Protein AF-A0A9D7YLF3-F1 (afdb_monomer_lite)

Radius of gyration: 17.09 Å; chains: 1; bounding box: 44×35×51 Å

pLDDT: mean 89.69, std 7.46, range [54.62, 98.19]

Foldseek 3Di:
DALQQQFDDAGLVRDDHNNPCVQVVQVVVVHGDAFEHEDAQWAWEWDQDDDPVDRIDIDTDHDPQVVLVCVLQVHDQPVQPQPRKDKGQLVVSVVVQDDPSQVPHDSVSNSCSRGHRIYIYGHHDDYDDDPVPDDPPDD

Sequence (139 aa):
MGAYHLGRGTTPVGIYDLGSILPGLAAANGKRSLHIAYIPIGGSVRSFGPSETGVTSVKNYKDEGMAALLAAANVAPDAIGATGHVLIPLAALRYRMTGKQKRELTELARFVLNGFDYLVTTRDAKAATHFEAWAPGTD

Structure (mmCIF, N/CA/C/O backbone):
data_AF-A0A9D7YLF3-F1
#
_entry.id   AF-A0A9D7YLF3-F1
#
loop_
_atom_site.group_PDB
_atom_site.id
_atom_site.type_symbol
_atom_site.label_atom_id
_atom_site.label_alt_id
_atom_site.label_comp_id
_atom_site.label_asym_id
_atom_site.label_entity_id
_atom_site.label_seq_id
_atom_site.pdbx_PDB_ins_code
_atom_site.Cartn_x
_atom_site.Cartn_y
_atom_site.Cartn_z
_atom_site.occupancy
_atom_site.B_iso_or_equiv
_atom_site.auth_seq_id
_atom_site.auth_comp_id
_atom_site.auth_asym_id
_atom_site.auth_atom_id
_atom_site.pdbx_PDB_model_num
ATOM 1 N N . MET A 1 1 ? -1.653 5.307 -11.329 1.00 67.75 1 MET A N 1
ATOM 2 C CA . MET A 1 1 ? -2.073 5.802 -9.999 1.00 67.75 1 MET A CA 1
ATOM 3 C C . MET A 1 1 ? -1.498 4.879 -8.931 1.00 67.75 1 MET A C 1
ATOM 5 O O . MET A 1 1 ? -1.750 3.685 -9.005 1.00 67.75 1 MET A O 1
ATOM 9 N N . GLY A 1 2 ? -0.679 5.389 -8.006 1.00 87.25 2 GLY A N 1
ATOM 10 C CA . GLY A 1 2 ? -0.133 4.628 -6.869 1.00 87.25 2 GLY A CA 1
ATOM 11 C C . GLY A 1 2 ? -0.906 4.825 -5.556 1.00 87.25 2 GLY A C 1
ATOM 12 O O . GLY A 1 2 ? -1.899 5.551 -5.513 1.00 87.25 2 GLY A O 1
ATOM 13 N N . ALA A 1 3 ? -0.417 4.217 -4.468 1.00 90.56 3 ALA A N 1
ATOM 14 C CA . ALA A 1 3 ? -1.057 4.251 -3.146 1.00 90.56 3 ALA A CA 1
ATOM 15 C C . ALA A 1 3 ? -1.338 5.674 -2.623 1.00 90.56 3 ALA A C 1
ATOM 17 O O . ALA A 1 3 ? -2.323 5.885 -1.921 1.00 90.56 3 ALA A O 1
ATOM 18 N N . TYR A 1 4 ? -0.533 6.670 -3.001 1.00 93.50 4 TYR A N 1
ATOM 19 C CA . TYR A 1 4 ? -0.750 8.063 -2.595 1.00 93.50 4 TYR A CA 1
ATOM 20 C C . TYR A 1 4 ? -2.103 8.624 -3.029 1.00 93.50 4 TYR A C 1
ATOM 22 O O . TYR A 1 4 ? -2.679 9.399 -2.283 1.00 93.50 4 TYR A O 1
ATOM 30 N N . HIS A 1 5 ? -2.683 8.158 -4.134 1.00 94.56 5 HIS A N 1
ATOM 31 C CA . HIS A 1 5 ? -3.997 8.650 -4.549 1.00 94.56 5 HIS A CA 1
ATOM 32 C C . HIS A 1 5 ? -5.149 8.049 -3.746 1.00 94.56 5 HIS A C 1
ATOM 34 O O . HIS A 1 5 ? -6.219 8.643 -3.679 1.00 94.56 5 HIS A O 1
ATOM 40 N N . LEU A 1 6 ? -4.965 6.859 -3.163 1.00 95.38 6 LEU A N 1
ATOM 41 C CA . LEU A 1 6 ? -6.060 6.107 -2.549 1.00 95.38 6 LEU A CA 1
ATOM 42 C C . LEU A 1 6 ? -6.006 6.060 -1.026 1.00 95.38 6 LEU A C 1
ATOM 44 O O . LEU A 1 6 ? -6.971 5.605 -0.430 1.00 95.38 6 LEU A O 1
ATOM 48 N N . GLY A 1 7 ? -4.950 6.525 -0.364 1.00 94.19 7 GLY A N 1
ATOM 49 C CA . GLY A 1 7 ? -4.959 6.606 1.099 1.00 94.19 7 GLY A CA 1
ATOM 50 C C . GLY A 1 7 ? -5.857 7.738 1.603 1.00 94.19 7 GLY A C 1
ATOM 51 O O . GLY A 1 7 ? -5.969 8.787 0.972 1.00 94.19 7 GLY A O 1
ATOM 52 N N . ARG A 1 8 ? -6.521 7.524 2.744 1.00 95.00 8 ARG A N 1
ATOM 53 C CA . ARG A 1 8 ? -7.314 8.574 3.401 1.00 95.00 8 ARG A CA 1
ATOM 54 C C . ARG A 1 8 ? -6.421 9.664 3.991 1.00 95.00 8 ARG A C 1
ATOM 56 O O . ARG A 1 8 ? -5.346 9.373 4.514 1.00 95.00 8 ARG A O 1
ATOM 63 N N . GLY A 1 9 ? -6.942 10.888 3.997 1.00 91.31 9 GLY A N 1
ATOM 64 C CA . GLY A 1 9 ? -6.242 12.063 4.506 1.00 91.31 9 GLY A CA 1
ATOM 65 C C . GLY A 1 9 ? -5.222 12.610 3.512 1.00 91.31 9 GLY A C 1
ATOM 66 O O . GLY A 1 9 ? -5.245 12.299 2.320 1.00 91.31 9 GLY A O 1
ATOM 67 N N . THR A 1 10 ? -4.332 13.458 4.014 1.00 90.56 10 THR A N 1
ATOM 68 C CA . THR A 1 10 ? -3.299 14.099 3.204 1.00 90.56 10 THR A CA 1
ATOM 69 C C . THR A 1 10 ? -2.221 13.089 2.807 1.00 90.56 10 THR A C 1
ATOM 71 O O . THR A 1 10 ? -1.712 12.349 3.651 1.00 90.56 10 THR A O 1
ATOM 74 N N . THR A 1 11 ? -1.864 13.060 1.522 1.00 89.50 11 THR A N 1
ATOM 75 C CA . THR A 1 11 ? -0.738 12.261 1.009 1.00 89.50 11 THR A CA 1
ATOM 76 C C . THR A 1 11 ? 0.586 12.676 1.672 1.00 89.50 11 THR A C 1
ATOM 78 O O . THR A 1 11 ? 0.682 13.793 2.187 1.00 89.50 11 THR A O 1
ATOM 81 N N . PRO A 1 12 ? 1.650 11.851 1.614 1.00 88.75 12 PRO A N 1
ATOM 82 C CA . PRO A 1 12 ? 2.965 12.241 2.138 1.00 88.75 12 PRO A CA 1
ATOM 83 C C . PRO A 1 12 ? 3.536 13.536 1.550 1.00 88.75 12 PRO A C 1
ATOM 85 O O . PRO A 1 12 ? 4.337 14.196 2.195 1.00 88.75 12 PRO A O 1
ATOM 88 N N . VAL A 1 13 ? 3.087 13.937 0.358 1.00 88.62 13 VAL A N 1
ATOM 89 C CA . VAL A 1 13 ? 3.497 15.188 -0.299 1.00 88.62 13 VAL A CA 1
ATOM 90 C C . VAL A 1 13 ? 2.540 16.361 -0.036 1.00 88.62 13 VAL A C 1
ATOM 92 O O . VAL A 1 13 ? 2.608 17.375 -0.721 1.00 88.62 13 VAL A O 1
ATOM 95 N N . GLY A 1 14 ? 1.626 16.249 0.931 1.00 88.56 14 GLY A N 1
ATOM 96 C CA . GLY A 1 14 ? 0.772 17.369 1.348 1.00 88.56 14 GLY A CA 1
ATOM 97 C C . GLY A 1 14 ? -0.504 17.576 0.518 1.00 88.56 14 GLY A C 1
ATOM 98 O O . GLY A 1 14 ? -1.201 18.567 0.714 1.00 88.56 14 GLY A O 1
ATOM 99 N N . ILE A 1 15 ? -0.838 16.658 -0.392 1.00 89.81 15 ILE A N 1
ATOM 100 C CA . ILE A 1 15 ? -1.989 16.783 -1.308 1.00 89.81 15 ILE A CA 1
ATOM 101 C C . ILE A 1 15 ? -3.246 16.104 -0.737 1.00 89.81 15 ILE A C 1
ATOM 103 O O . ILE A 1 15 ? -3.150 15.024 -0.151 1.00 89.81 15 ILE A O 1
ATOM 107 N N . TYR A 1 16 ? -4.422 16.705 -0.951 1.00 89.50 16 TYR A N 1
ATOM 108 C CA . TYR A 1 16 ? -5.718 16.030 -0.821 1.00 89.50 16 TYR A CA 1
ATOM 109 C C . TYR A 1 16 ? -6.077 15.358 -2.146 1.00 89.50 16 TYR A C 1
ATOM 111 O O . TYR A 1 16 ? -6.214 16.031 -3.164 1.00 89.50 16 TYR A O 1
ATOM 119 N N . ASP A 1 17 ? -6.225 14.038 -2.126 1.00 92.31 17 ASP A N 1
ATOM 120 C CA . ASP A 1 17 ? -6.448 13.226 -3.327 1.00 92.31 17 ASP A CA 1
ATOM 121 C C . ASP A 1 17 ? -7.754 12.416 -3.223 1.00 92.31 17 ASP A C 1
ATOM 123 O O . ASP A 1 17 ? -8.515 12.557 -2.259 1.00 92.31 17 ASP A O 1
ATOM 127 N N . LEU A 1 18 ? -8.018 11.537 -4.192 1.00 93.31 18 LEU A N 1
ATOM 128 C CA . LEU A 1 18 ? -9.216 10.700 -4.283 1.00 93.31 18 LEU A CA 1
ATOM 129 C C . LEU A 1 18 ? -9.528 9.992 -2.960 1.00 93.31 18 LEU A C 1
ATOM 131 O O . LEU A 1 18 ? -10.671 10.000 -2.508 1.00 93.31 18 LEU A O 1
ATOM 135 N N .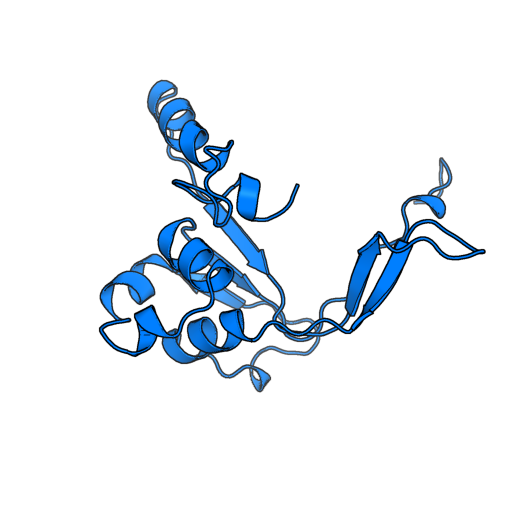 GLY A 1 19 ? -8.517 9.440 -2.291 1.00 93.31 19 GLY A N 1
ATOM 136 C CA . GLY A 1 19 ? -8.668 8.733 -1.022 1.00 93.31 19 GLY A CA 1
ATOM 137 C C . GLY A 1 19 ? -9.272 9.576 0.108 1.00 93.31 19 GLY A C 1
ATOM 138 O O . GLY A 1 19 ? -9.900 9.018 1.007 1.00 93.31 19 GLY A O 1
ATOM 139 N N . SER A 1 20 ? -9.162 10.907 0.048 1.00 92.31 20 SER A N 1
ATOM 140 C CA . SER A 1 20 ? -9.829 11.823 0.984 1.00 92.31 20 SER A CA 1
ATOM 141 C C . SER A 1 20 ? -11.306 12.057 0.656 1.00 92.31 20 SER A C 1
ATOM 143 O O . SER A 1 20 ? -12.100 12.309 1.558 1.00 92.31 20 SER A O 1
ATOM 145 N N . ILE A 1 21 ? -11.692 11.943 -0.616 1.00 94.12 21 ILE A N 1
ATOM 146 C CA . ILE A 1 21 ? -13.043 12.258 -1.106 1.00 94.12 21 ILE A CA 1
ATOM 147 C C . ILE A 1 21 ? -13.939 11.011 -1.102 1.00 94.12 21 ILE A C 1
ATOM 149 O O . ILE A 1 21 ? -15.127 11.087 -0.776 1.00 94.12 21 ILE A O 1
ATOM 153 N N . LEU A 1 22 ? -13.371 9.842 -1.419 1.00 94.81 22 LEU A N 1
ATOM 154 C CA . LEU A 1 22 ? -14.099 8.577 -1.567 1.00 94.81 22 LEU A CA 1
ATOM 155 C C . LEU A 1 22 ? -14.966 8.187 -0.354 1.00 94.81 22 LEU A C 1
ATOM 157 O O . LEU A 1 22 ? -16.086 7.726 -0.577 1.00 94.81 22 LEU A O 1
ATOM 161 N N . PRO A 1 23 ? -14.547 8.385 0.915 1.00 95.25 23 PRO A N 1
ATOM 162 C CA . PRO A 1 23 ? -15.414 8.110 2.061 1.00 95.25 23 PRO A CA 1
ATOM 163 C C . PRO A 1 23 ? -16.690 8.958 2.072 1.00 95.25 23 PRO A C 1
ATOM 165 O O . PRO A 1 23 ? -17.762 8.430 2.364 1.00 95.25 23 PRO A O 1
ATOM 168 N N . GLY A 1 24 ? -16.586 10.243 1.716 1.00 94.88 24 GLY A N 1
ATOM 169 C CA . GLY A 1 24 ? -17.731 11.148 1.623 1.00 94.88 24 GLY A CA 1
ATOM 170 C C . GLY A 1 24 ? -18.669 10.760 0.482 1.00 94.88 24 GLY A C 1
ATOM 171 O O . GLY A 1 24 ? -19.877 10.668 0.686 1.00 94.88 24 GLY A O 1
ATOM 172 N N . LEU A 1 25 ? -18.112 10.432 -0.689 1.00 96.56 25 LEU A N 1
ATOM 173 C CA . LEU A 1 25 ? -18.891 9.940 -1.828 1.00 96.56 25 LEU A CA 1
ATOM 174 C C . LEU A 1 25 ? -19.619 8.630 -1.496 1.00 96.56 25 LEU A C 1
ATOM 176 O O . LEU A 1 25 ? -20.800 8.481 -1.807 1.00 96.56 25 LEU A O 1
ATOM 180 N N . ALA A 1 26 ? -18.939 7.687 -0.841 1.00 97.50 26 ALA A N 1
ATOM 181 C CA . ALA A 1 26 ? -19.552 6.439 -0.408 1.00 97.50 26 ALA A CA 1
ATOM 182 C C . ALA A 1 26 ? -20.697 6.702 0.581 1.00 97.50 26 ALA A C 1
ATOM 184 O O . ALA A 1 26 ? -21.794 6.180 0.385 1.00 97.50 26 ALA A O 1
ATOM 185 N N . ALA A 1 27 ? -20.474 7.554 1.586 1.00 97.56 27 ALA A N 1
ATOM 186 C CA . ALA A 1 27 ? -21.483 7.903 2.582 1.00 97.56 27 ALA A CA 1
ATOM 187 C C . ALA A 1 27 ? -22.717 8.574 1.956 1.00 97.56 27 ALA A C 1
ATOM 189 O O . ALA A 1 27 ? -23.840 8.190 2.277 1.00 97.56 27 ALA A O 1
ATOM 190 N N . ALA A 1 28 ? -22.522 9.493 1.004 1.00 97.88 28 ALA A N 1
ATOM 191 C CA . ALA A 1 28 ? -23.608 10.139 0.262 1.00 97.88 28 ALA A CA 1
ATOM 192 C C . ALA A 1 28 ? -24.486 9.143 -0.520 1.00 97.88 28 ALA A C 1
ATOM 194 O O . ALA A 1 28 ? -25.637 9.435 -0.822 1.00 97.88 28 ALA A O 1
ATOM 195 N N . ASN A 1 29 ? -23.958 7.951 -0.810 1.00 97.88 29 ASN A N 1
ATOM 196 C CA . ASN A 1 29 ? -24.659 6.868 -1.497 1.00 97.88 29 ASN A CA 1
ATOM 197 C C . ASN A 1 29 ? -25.085 5.728 -0.549 1.00 97.88 29 ASN A C 1
ATOM 199 O O . ASN A 1 29 ? -25.368 4.622 -1.011 1.00 97.88 29 ASN A O 1
ATOM 203 N N . GLY A 1 30 ? -25.082 5.947 0.773 1.00 97.81 30 GLY A N 1
ATOM 204 C CA . GLY A 1 30 ? -25.433 4.921 1.764 1.00 97.81 30 GLY A CA 1
ATOM 205 C C . GLY A 1 30 ? -24.464 3.731 1.794 1.00 97.81 30 GLY A C 1
ATOM 206 O O . GLY A 1 30 ? -24.834 2.628 2.193 1.00 97.81 30 GLY A O 1
ATOM 207 N N . LYS A 1 31 ? -23.225 3.925 1.332 1.00 98.19 31 LYS A N 1
ATOM 208 C CA . LYS A 1 31 ? -22.173 2.906 1.249 1.00 98.19 31 LYS A CA 1
ATOM 209 C C . LYS A 1 31 ? -21.012 3.240 2.183 1.00 98.19 31 LYS A C 1
ATOM 211 O O . LYS A 1 31 ? -20.936 4.300 2.797 1.00 98.19 31 LYS A O 1
ATOM 216 N N . ARG A 1 32 ? -20.069 2.303 2.272 1.00 96.19 32 ARG A N 1
ATOM 217 C CA . ARG A 1 32 ? -18.802 2.457 2.991 1.00 96.19 32 ARG A CA 1
ATOM 218 C C . ARG A 1 32 ? -17.651 2.352 2.001 1.00 96.19 32 ARG A C 1
ATOM 220 O O . ARG A 1 32 ? -17.713 1.544 1.080 1.00 96.19 32 ARG A O 1
ATOM 227 N N . SER A 1 33 ? -16.605 3.144 2.216 1.00 95.69 33 SER A N 1
ATOM 228 C CA . SER A 1 33 ? -15.376 3.051 1.428 1.00 95.69 33 SER A CA 1
ATOM 229 C C . SER A 1 33 ? -14.391 2.091 2.090 1.00 95.69 33 SER A C 1
ATOM 231 O O . SER A 1 33 ? -14.126 2.229 3.288 1.00 95.69 33 SER A O 1
ATOM 233 N N . LEU A 1 34 ? -13.846 1.152 1.315 1.00 96.19 34 LEU A N 1
ATOM 234 C CA . LEU A 1 34 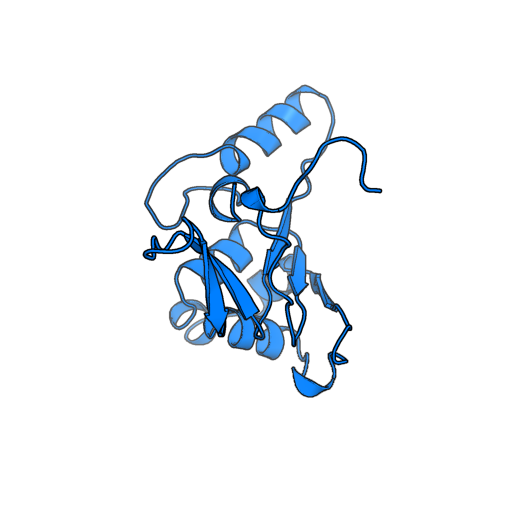? -12.810 0.199 1.717 1.00 96.19 34 LEU A CA 1
ATOM 235 C C . LEU A 1 34 ? -11.525 0.504 0.944 1.00 96.19 34 LEU A C 1
ATOM 237 O O . LEU A 1 34 ? -11.543 0.572 -0.281 1.00 96.19 34 LEU A O 1
ATOM 241 N N . HIS A 1 35 ? -10.417 0.684 1.656 1.00 97.06 35 HIS A N 1
ATOM 242 C CA . HIS A 1 35 ? -9.139 1.080 1.077 1.00 97.06 35 HIS A CA 1
ATOM 243 C C . HIS A 1 35 ? -8.113 -0.026 1.318 1.00 97.06 35 HIS A C 1
ATOM 245 O O . HIS A 1 35 ? -7.779 -0.332 2.464 1.00 97.06 35 HIS A O 1
ATOM 251 N N . ILE A 1 36 ? -7.593 -0.607 0.239 1.00 97.25 36 ILE A N 1
ATOM 252 C CA . ILE A 1 36 ? -6.608 -1.691 0.288 1.00 97.25 36 ILE A CA 1
ATOM 253 C C . ILE A 1 36 ? -5.347 -1.220 -0.431 1.00 97.25 36 ILE A C 1
ATOM 255 O O . ILE A 1 36 ? -5.404 -0.833 -1.597 1.00 97.25 36 ILE A O 1
ATOM 259 N N . ALA A 1 37 ? -4.216 -1.232 0.268 1.00 96.75 37 ALA A N 1
ATOM 260 C CA . ALA A 1 37 ? -2.914 -0.981 -0.334 1.00 96.75 37 ALA A CA 1
ATOM 261 C C . ALA A 1 37 ? -2.319 -2.306 -0.810 1.00 96.75 37 ALA A C 1
ATOM 263 O O . ALA A 1 37 ? -2.354 -3.284 -0.070 1.00 96.75 37 ALA A O 1
ATOM 264 N N . TYR A 1 38 ? -1.733 -2.326 -2.005 1.00 95.38 38 TYR A N 1
ATOM 265 C CA . TYR A 1 38 ? -0.873 -3.419 -2.450 1.00 95.38 38 TYR A CA 1
ATOM 266 C C . TYR A 1 38 ? 0.550 -2.889 -2.583 1.00 95.38 38 TYR A C 1
ATOM 268 O O . TYR A 1 38 ? 0.816 -2.055 -3.449 1.00 95.38 38 TYR A O 1
ATOM 276 N N . ILE A 1 39 ? 1.452 -3.332 -1.709 1.00 94.88 39 ILE A N 1
ATOM 277 C CA . ILE A 1 39 ? 2.849 -2.881 -1.704 1.00 94.88 39 ILE A CA 1
ATOM 278 C C . ILE A 1 39 ? 3.737 -4.095 -1.433 1.00 94.88 39 ILE A C 1
ATOM 280 O O . ILE A 1 39 ? 3.630 -4.679 -0.354 1.00 94.88 39 ILE A O 1
ATOM 284 N N . PRO A 1 40 ? 4.592 -4.516 -2.379 1.00 93.69 40 PRO A N 1
ATOM 285 C CA . PRO A 1 40 ? 5.510 -5.624 -2.145 1.00 93.69 40 PRO A CA 1
ATOM 286 C C . PRO A 1 40 ? 6.614 -5.230 -1.160 1.00 93.69 40 PRO A C 1
ATOM 288 O O . PRO A 1 40 ? 6.908 -4.052 -0.995 1.00 93.69 40 PRO A O 1
ATOM 291 N N . ILE A 1 41 ? 7.258 -6.206 -0.523 1.00 93.25 41 ILE A N 1
ATOM 292 C CA . ILE A 1 41 ? 8.448 -5.945 0.309 1.00 93.25 41 ILE A CA 1
ATOM 293 C C . ILE A 1 41 ? 9.755 -6.064 -0.473 1.00 93.25 41 ILE A C 1
ATOM 295 O O . ILE A 1 41 ? 10.780 -5.530 -0.051 1.00 93.25 41 ILE A O 1
ATOM 299 N N . GLY A 1 42 ? 9.723 -6.748 -1.617 1.00 93.12 42 GLY A N 1
ATOM 300 C CA . GLY A 1 42 ? 10.899 -7.008 -2.430 1.00 93.12 42 GLY A CA 1
ATOM 301 C C . GLY A 1 42 ? 10.571 -7.505 -3.835 1.00 93.12 42 GLY A C 1
ATOM 302 O O . GLY A 1 42 ? 9.405 -7.591 -4.229 1.00 93.12 42 GLY A O 1
ATOM 303 N N . GLY A 1 43 ? 11.624 -7.835 -4.583 1.00 93.56 43 GLY A N 1
ATOM 304 C CA . GLY A 1 43 ? 11.553 -8.378 -5.937 1.00 93.56 43 GLY A CA 1
ATOM 305 C C . GLY A 1 43 ? 11.957 -7.342 -6.980 1.00 93.56 43 GLY A C 1
ATOM 306 O O . GLY A 1 43 ? 12.981 -6.668 -6.855 1.00 93.56 43 GLY A O 1
ATOM 307 N N . SER A 1 44 ? 11.148 -7.218 -8.022 1.00 94.88 44 SER A N 1
ATOM 308 C CA . SER A 1 44 ? 11.389 -6.340 -9.161 1.00 94.88 44 SER A CA 1
ATOM 309 C C . SER A 1 44 ? 10.130 -5.570 -9.534 1.00 94.88 44 SER A C 1
ATOM 311 O O . SER A 1 44 ? 9.014 -6.083 -9.454 1.00 94.88 44 SER A O 1
ATOM 313 N N . VAL A 1 45 ? 10.315 -4.329 -9.970 1.00 93.25 45 VAL A N 1
ATOM 314 C CA . VAL A 1 45 ? 9.235 -3.466 -10.452 1.00 93.25 45 VAL A CA 1
ATOM 315 C C . VAL A 1 45 ? 9.636 -2.814 -11.763 1.00 93.25 45 VAL A C 1
ATOM 317 O O . VAL A 1 45 ? 10.819 -2.628 -12.050 1.00 93.25 45 VAL A O 1
ATOM 320 N N . ARG A 1 46 ? 8.637 -2.440 -12.560 1.00 91.88 46 ARG A N 1
ATOM 321 C CA . ARG A 1 46 ? 8.848 -1.585 -13.725 1.00 91.88 46 ARG A CA 1
ATOM 322 C C . ARG A 1 46 ? 8.730 -0.129 -13.299 1.00 91.88 46 ARG A C 1
ATOM 324 O O . ARG A 1 46 ? 7.778 0.243 -12.621 1.00 91.88 46 ARG A O 1
ATOM 331 N N . SER A 1 47 ? 9.699 0.683 -13.692 1.00 89.62 47 SER A N 1
ATOM 332 C CA . SER A 1 47 ? 9.763 2.104 -13.367 1.00 89.62 47 SER A CA 1
ATOM 333 C C . SER A 1 47 ? 10.021 2.914 -14.631 1.00 89.62 47 SER A C 1
ATOM 335 O O . SER A 1 47 ? 10.663 2.424 -15.563 1.00 89.62 47 SER A O 1
ATOM 337 N N . PHE A 1 48 ? 9.539 4.157 -14.655 1.00 87.50 48 PHE A N 1
ATOM 338 C CA . PHE A 1 48 ? 9.971 5.114 -15.664 1.00 87.50 48 PHE A CA 1
ATOM 339 C C . PHE A 1 48 ? 11.463 5.401 -15.484 1.00 87.50 48 PHE A C 1
ATOM 341 O O . PHE A 1 48 ? 11.968 5.607 -14.376 1.00 87.50 48 PHE A O 1
ATOM 348 N N . GLY A 1 49 ? 12.180 5.358 -16.592 1.00 82.88 49 GLY A N 1
ATOM 349 C CA . GLY A 1 49 ? 13.622 5.516 -16.630 1.00 82.88 49 GLY A CA 1
ATOM 350 C C . GLY A 1 49 ? 14.054 5.379 -18.074 1.00 82.88 49 GLY A C 1
ATOM 351 O O . GLY A 1 49 ? 14.368 4.254 -18.459 1.00 82.88 49 GLY A O 1
ATOM 352 N N . PRO A 1 50 ? 13.984 6.472 -18.854 1.00 72.62 50 PRO A N 1
ATOM 353 C CA . PRO A 1 50 ? 14.290 6.443 -20.273 1.00 72.62 50 PRO A CA 1
ATOM 354 C C . PRO A 1 50 ? 15.695 5.894 -20.510 1.00 72.62 50 PRO A C 1
ATOM 356 O O . PRO A 1 50 ? 16.656 6.346 -19.885 1.00 72.62 50 PRO A O 1
ATOM 359 N N . SER A 1 51 ? 15.796 4.917 -21.400 1.00 76.06 51 SER A N 1
ATOM 360 C CA . SER A 1 51 ? 17.044 4.434 -21.978 1.00 76.06 51 SER A CA 1
ATOM 361 C C . SER A 1 51 ? 17.010 4.649 -23.488 1.00 76.06 51 SER A C 1
ATOM 363 O O . SER A 1 51 ? 15.998 5.057 -24.056 1.00 76.06 51 SER A O 1
ATOM 365 N N . GLU A 1 52 ? 18.108 4.313 -24.159 1.00 76.94 52 GLU A N 1
ATOM 366 C CA . GLU A 1 52 ? 18.167 4.285 -25.625 1.00 76.94 52 GLU A CA 1
ATOM 367 C C . GLU A 1 52 ? 17.146 3.317 -26.255 1.00 76.94 52 GLU A C 1
ATOM 369 O O . GLU A 1 52 ? 16.858 3.413 -27.443 1.00 76.94 52 GLU A O 1
ATOM 374 N N . THR A 1 53 ? 16.590 2.385 -25.473 1.00 76.75 53 THR A N 1
ATOM 375 C CA . THR A 1 53 ? 15.779 1.257 -25.957 1.00 76.75 53 THR A CA 1
ATOM 376 C C . THR A 1 53 ? 14.335 1.244 -25.449 1.00 76.75 53 THR A C 1
ATOM 378 O O . THR A 1 53 ? 13.585 0.340 -25.810 1.00 76.75 53 THR A O 1
ATOM 381 N N . GLY A 1 54 ? 13.922 2.215 -24.630 1.00 81.81 54 GLY A N 1
ATOM 382 C CA . GLY A 1 54 ? 12.543 2.315 -24.146 1.00 81.81 54 GLY A CA 1
ATOM 383 C C . GLY A 1 54 ? 12.369 3.328 -23.019 1.00 81.81 54 GLY A C 1
ATOM 384 O O . GLY A 1 54 ? 13.333 3.823 -22.434 1.00 81.81 54 GLY A O 1
ATOM 385 N N . VAL A 1 55 ? 11.119 3.641 -22.676 1.00 87.19 55 VAL A N 1
ATOM 386 C CA . VAL A 1 55 ? 10.817 4.646 -21.634 1.00 87.19 55 VAL A CA 1
ATOM 387 C C . VAL A 1 55 ? 10.706 4.052 -20.225 1.00 87.19 55 VAL A C 1
ATOM 389 O O . VAL A 1 55 ? 10.577 4.782 -19.233 1.00 87.19 55 VAL A O 1
ATOM 392 N N . THR A 1 56 ? 10.769 2.721 -20.114 1.00 90.31 56 THR A N 1
ATOM 393 C CA . THR A 1 56 ? 10.692 1.996 -18.842 1.00 90.31 56 THR A CA 1
ATOM 394 C C . THR A 1 56 ? 11.826 0.994 -18.667 1.00 90.31 56 THR A C 1
ATOM 396 O O . THR A 1 56 ? 12.274 0.354 -19.613 1.00 90.31 56 THR A O 1
ATOM 399 N N . SER A 1 57 ? 12.234 0.780 -17.419 1.00 89.44 57 SER A N 1
ATOM 400 C CA . SER A 1 57 ? 13.227 -0.228 -17.040 1.00 89.44 57 SER A CA 1
ATOM 401 C C . SER A 1 57 ? 12.730 -1.082 -15.878 1.00 89.44 57 SER A C 1
ATOM 403 O O . SER A 1 57 ? 11.907 -0.651 -15.063 1.00 89.44 57 SER A O 1
ATOM 405 N N . VAL A 1 58 ? 13.224 -2.319 -15.811 1.00 91.44 58 VAL A N 1
ATOM 406 C CA . VAL A 1 58 ? 13.046 -3.180 -14.638 1.00 91.44 58 VAL A CA 1
ATOM 407 C C . VAL A 1 58 ? 14.095 -2.796 -13.605 1.00 91.44 58 VAL A C 1
ATOM 409 O O . VAL A 1 58 ? 15.278 -2.701 -13.924 1.00 91.44 58 VAL A O 1
ATOM 412 N N . LYS A 1 59 ? 13.662 -2.578 -12.365 1.00 92.00 59 LYS A N 1
ATOM 413 C CA . LYS A 1 59 ? 14.536 -2.247 -11.242 1.00 92.00 59 LYS A CA 1
ATOM 414 C C . LYS A 1 59 ? 14.295 -3.208 -10.093 1.00 92.00 59 LYS A C 1
ATOM 416 O O . LYS A 1 59 ? 13.157 -3.613 -9.842 1.00 92.00 59 LYS A O 1
ATOM 421 N N . ASN A 1 60 ? 15.369 -3.521 -9.376 1.00 94.62 60 ASN A N 1
ATOM 422 C CA . ASN A 1 60 ? 15.261 -4.186 -8.087 1.00 94.62 60 ASN A CA 1
ATOM 423 C C . ASN A 1 60 ? 14.482 -3.286 -7.130 1.00 94.62 60 ASN A C 1
ATOM 425 O O . ASN A 1 60 ? 14.702 -2.074 -7.083 1.00 94.62 60 ASN A O 1
ATOM 429 N N . TYR A 1 61 ? 13.572 -3.891 -6.380 1.00 92.25 61 TYR A N 1
ATOM 430 C CA . TYR A 1 61 ? 12.728 -3.207 -5.420 1.00 92.25 61 TYR A CA 1
ATOM 431 C C . TYR A 1 61 ? 12.927 -3.810 -4.038 1.00 92.25 61 TYR A C 1
ATOM 433 O O . TYR A 1 61 ? 13.015 -5.029 -3.888 1.00 92.25 61 TYR A O 1
ATOM 441 N N . LYS A 1 62 ? 12.974 -2.945 -3.029 1.00 91.38 62 LYS A N 1
ATOM 442 C CA . LYS A 1 62 ? 12.981 -3.320 -1.620 1.00 91.38 62 LYS A CA 1
ATOM 443 C C . LYS A 1 62 ? 12.314 -2.206 -0.828 1.00 91.38 62 LYS A C 1
ATOM 445 O O . LYS A 1 62 ? 12.700 -1.049 -0.975 1.00 91.38 62 LYS A O 1
ATOM 450 N N . ASP A 1 63 ? 11.335 -2.558 -0.003 1.00 88.69 63 ASP A N 1
ATOM 451 C CA . ASP A 1 63 ? 10.631 -1.598 0.847 1.00 88.69 63 ASP A CA 1
ATOM 452 C C . ASP A 1 63 ? 10.994 -1.814 2.316 1.00 88.69 63 ASP A C 1
ATOM 454 O O . ASP A 1 63 ? 10.646 -2.826 2.928 1.00 88.69 63 ASP A O 1
ATOM 458 N N . GLU A 1 64 ? 11.712 -0.853 2.888 1.00 79.75 64 GLU A N 1
ATOM 459 C CA . GLU A 1 64 ? 12.135 -0.901 4.290 1.00 79.75 64 GLU A CA 1
ATOM 460 C C . GLU A 1 64 ? 10.987 -0.567 5.254 1.00 79.75 64 GLU A C 1
ATOM 462 O O . GLU A 1 64 ? 10.959 -1.043 6.389 1.00 79.75 64 GLU A O 1
ATOM 467 N N . GLY A 1 65 ? 9.997 0.207 4.800 1.00 82.62 65 GLY A N 1
ATOM 468 C CA . GLY A 1 65 ? 8.854 0.620 5.606 1.00 82.62 65 GLY A CA 1
ATOM 469 C C . GLY A 1 65 ? 7.846 -0.507 5.833 1.00 82.62 65 GLY A C 1
ATOM 470 O O . GLY A 1 65 ? 7.291 -0.634 6.927 1.00 82.62 65 GLY A O 1
ATOM 471 N N . MET A 1 66 ? 7.622 -1.357 4.830 1.00 89.00 66 MET A N 1
ATOM 472 C CA . MET A 1 66 ? 6.699 -2.493 4.935 1.00 89.00 66 MET A CA 1
ATOM 473 C C . MET A 1 66 ? 7.204 -3.574 5.897 1.00 89.00 66 MET A C 1
ATOM 475 O O . MET A 1 66 ? 6.393 -4.224 6.559 1.00 89.00 66 MET A O 1
ATOM 479 N N . ALA A 1 67 ? 8.524 -3.725 6.050 1.00 84.44 67 ALA A N 1
ATOM 480 C CA . ALA A 1 67 ? 9.112 -4.659 7.011 1.00 84.44 67 ALA A CA 1
ATOM 481 C C . ALA A 1 67 ? 8.676 -4.356 8.458 1.00 84.44 67 ALA A C 1
ATOM 483 O O . ALA A 1 67 ? 8.361 -5.274 9.216 1.00 84.44 67 ALA A O 1
ATOM 484 N N . ALA A 1 68 ? 8.572 -3.075 8.830 1.00 88.00 68 ALA A N 1
ATOM 485 C CA . ALA A 1 68 ? 8.099 -2.673 10.154 1.00 88.00 68 ALA A CA 1
ATOM 486 C C . ALA A 1 68 ? 6.617 -3.025 10.386 1.00 88.00 68 ALA A C 1
ATOM 488 O O . ALA A 1 68 ? 6.239 -3.420 11.491 1.00 88.00 68 ALA A O 1
ATOM 489 N N . LEU A 1 69 ? 5.776 -2.924 9.349 1.00 91.81 69 LEU A N 1
ATOM 490 C CA . LEU A 1 69 ? 4.358 -3.296 9.429 1.00 91.81 69 LEU A CA 1
ATOM 491 C C . LEU A 1 69 ? 4.167 -4.817 9.518 1.00 91.81 69 LEU A C 1
ATOM 493 O O . LEU A 1 69 ? 3.333 -5.275 10.296 1.00 91.81 69 LEU A O 1
ATOM 497 N N . LEU A 1 70 ? 4.970 -5.596 8.787 1.00 92.19 70 LEU A N 1
ATOM 498 C CA . LEU A 1 70 ? 5.016 -7.058 8.902 1.00 92.19 70 LEU A CA 1
ATOM 499 C C . LEU A 1 70 ? 5.422 -7.502 10.308 1.00 92.19 70 LEU A C 1
ATOM 501 O O . LEU A 1 70 ? 4.732 -8.318 10.920 1.00 92.19 70 LEU A O 1
ATOM 505 N N . ALA A 1 71 ? 6.488 -6.910 10.850 1.00 89.62 71 ALA A N 1
ATOM 506 C CA . ALA A 1 71 ? 6.942 -7.193 12.206 1.00 89.62 71 ALA A CA 1
ATOM 507 C C . ALA A 1 71 ? 5.852 -6.871 13.243 1.00 89.62 71 ALA A C 1
ATOM 509 O O . ALA A 1 71 ? 5.566 -7.692 14.111 1.00 89.62 71 ALA A O 1
ATOM 510 N N . ALA A 1 72 ? 5.175 -5.723 13.121 1.00 90.38 72 ALA A N 1
ATOM 511 C CA . ALA A 1 72 ? 4.057 -5.363 13.998 1.00 90.38 72 ALA A CA 1
ATOM 512 C C . ALA A 1 72 ? 2.854 -6.320 13.871 1.00 90.38 72 ALA A C 1
ATOM 514 O O . ALA A 1 72 ? 2.110 -6.519 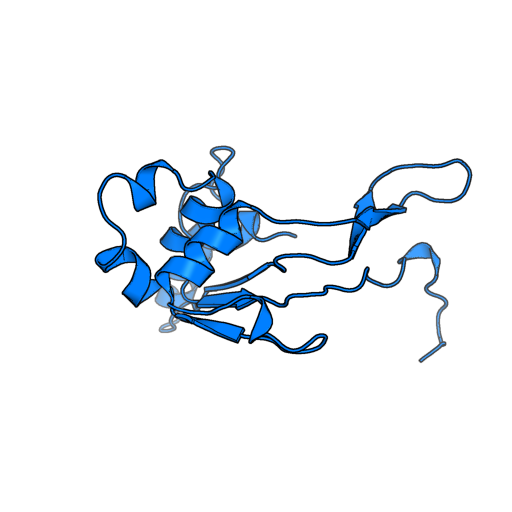14.838 1.00 90.38 72 ALA A O 1
ATOM 515 N N . ALA A 1 73 ? 2.670 -6.923 12.695 1.00 92.50 73 ALA A N 1
ATOM 516 C CA . ALA A 1 73 ? 1.665 -7.946 12.426 1.00 92.50 73 ALA A CA 1
ATOM 517 C C . ALA A 1 73 ? 2.081 -9.359 12.866 1.00 92.50 73 ALA A C 1
ATOM 519 O O . ALA A 1 73 ? 1.279 -10.278 12.720 1.00 92.50 73 ALA A O 1
ATOM 520 N N . ASN A 1 74 ? 3.286 -9.541 13.421 1.00 92.44 74 ASN A N 1
ATOM 521 C CA . ASN A 1 74 ? 3.886 -10.848 13.707 1.00 92.44 74 ASN A CA 1
ATOM 522 C C . ASN A 1 74 ? 3.960 -11.757 12.463 1.00 92.44 74 ASN A C 1
ATOM 524 O O . ASN A 1 74 ? 3.783 -12.970 12.562 1.00 92.44 74 ASN A O 1
ATOM 528 N N . VAL A 1 75 ? 4.207 -11.175 11.287 1.00 93.00 75 VAL A N 1
ATOM 529 C CA . VAL A 1 75 ? 4.383 -11.912 10.032 1.00 93.00 75 VAL A CA 1
ATOM 530 C C . VAL A 1 75 ? 5.862 -11.918 9.671 1.00 93.00 75 VAL A C 1
ATOM 532 O O . VAL A 1 75 ? 6.454 -10.870 9.411 1.00 93.00 75 VAL A O 1
ATOM 535 N N . ALA A 1 76 ? 6.456 -13.107 9.641 1.00 91.56 76 ALA A N 1
ATOM 536 C CA . ALA A 1 76 ? 7.829 -13.285 9.198 1.00 91.56 76 ALA A CA 1
ATOM 537 C C . ALA A 1 76 ? 7.892 -13.210 7.654 1.00 91.56 76 ALA A C 1
ATOM 539 O O . ALA A 1 76 ? 7.091 -13.873 6.988 1.00 91.56 76 ALA A O 1
ATOM 540 N N . PRO A 1 77 ? 8.786 -12.401 7.050 1.00 88.50 77 PRO A N 1
ATOM 541 C CA . PRO A 1 77 ? 8.854 -12.252 5.593 1.00 88.50 77 PRO A CA 1
ATOM 542 C C . PRO A 1 77 ? 9.055 -13.567 4.831 1.00 88.50 77 PRO A C 1
ATOM 544 O O . PRO A 1 77 ? 8.500 -13.748 3.754 1.00 88.50 77 PRO A O 1
ATOM 547 N N . ASP A 1 78 ? 9.838 -14.484 5.387 1.00 89.44 78 ASP A N 1
ATOM 548 C CA . ASP A 1 78 ? 10.135 -15.818 4.863 1.00 89.44 78 ASP A CA 1
ATOM 549 C C . ASP A 1 78 ? 8.932 -16.772 4.895 1.00 89.44 78 ASP A C 1
ATOM 551 O O . ASP A 1 78 ? 8.851 -17.669 4.057 1.00 89.44 78 ASP A O 1
ATOM 555 N N . ALA A 1 79 ? 7.955 -16.532 5.775 1.00 90.56 79 ALA A N 1
ATOM 556 C CA . ALA A 1 79 ? 6.681 -17.252 5.763 1.00 90.56 79 ALA A CA 1
ATOM 557 C C . ALA A 1 79 ? 5.809 -16.888 4.546 1.00 90.56 79 ALA A C 1
ATOM 559 O O . ALA A 1 79 ? 4.891 -17.628 4.187 1.00 90.56 79 ALA A O 1
ATOM 560 N N . ILE A 1 80 ? 6.095 -15.763 3.880 1.00 91.44 80 ILE A N 1
ATOM 561 C CA . ILE A 1 80 ? 5.464 -15.403 2.613 1.00 91.44 80 ILE A CA 1
ATOM 562 C C . ILE A 1 80 ? 6.183 -16.187 1.509 1.00 91.44 80 ILE A C 1
ATOM 564 O O . ILE A 1 80 ? 7.306 -15.859 1.103 1.00 91.44 80 ILE A O 1
ATOM 568 N N . GLY A 1 81 ? 5.526 -17.242 1.016 1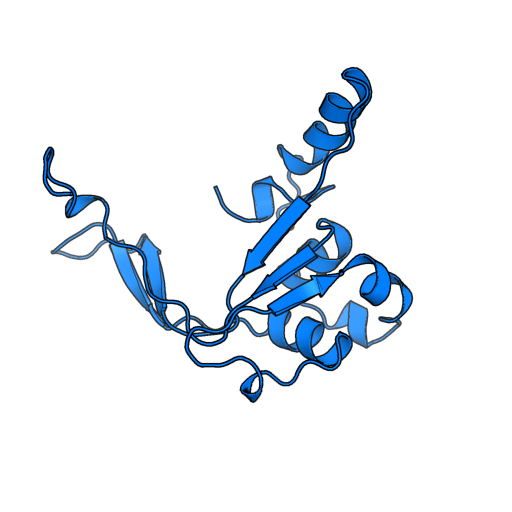.00 88.56 81 GLY A N 1
ATOM 569 C CA . GLY A 1 81 ? 6.010 -18.028 -0.122 1.00 88.56 81 GLY A CA 1
ATOM 570 C C . GLY A 1 81 ? 6.419 -17.140 -1.307 1.00 88.56 81 GLY A C 1
ATOM 571 O O . GLY A 1 81 ? 5.990 -15.994 -1.411 1.00 88.56 81 GLY A O 1
ATOM 572 N N . ALA A 1 82 ? 7.260 -17.643 -2.216 1.00 83.00 82 ALA A N 1
ATOM 573 C CA . ALA A 1 82 ? 7.799 -16.836 -3.326 1.00 83.00 82 ALA A CA 1
ATOM 574 C C . ALA A 1 82 ? 6.709 -16.161 -4.184 1.00 83.00 82 ALA A C 1
ATOM 576 O O . ALA A 1 82 ? 6.873 -15.029 -4.613 1.00 83.00 82 ALA A O 1
ATOM 577 N N . THR A 1 83 ? 5.572 -16.830 -4.370 1.00 85.19 83 THR A N 1
ATOM 578 C CA . THR A 1 83 ? 4.376 -16.299 -5.049 1.00 85.19 83 THR A CA 1
ATOM 579 C C . THR A 1 83 ? 3.233 -15.993 -4.075 1.00 85.19 83 THR A C 1
ATOM 581 O O . THR A 1 83 ? 2.098 -15.735 -4.475 1.00 85.19 83 THR A O 1
ATOM 584 N N . GLY A 1 84 ? 3.518 -16.069 -2.775 1.00 93.06 84 GLY A N 1
ATOM 585 C CA . GLY A 1 84 ? 2.556 -15.899 -1.704 1.00 93.06 84 GLY A CA 1
ATOM 586 C C . GLY A 1 84 ? 2.169 -14.439 -1.513 1.00 93.06 84 GLY A C 1
ATOM 587 O O . GLY A 1 84 ? 2.939 -13.518 -1.794 1.00 93.06 84 GLY A O 1
ATOM 588 N N . HIS A 1 85 ? 0.968 -14.250 -0.983 1.00 94.88 85 HIS A N 1
ATOM 589 C CA . HIS A 1 85 ? 0.451 -12.950 -0.588 1.00 94.88 85 HIS A CA 1
ATOM 590 C C . HIS A 1 85 ? -0.067 -13.046 0.839 1.00 94.88 85 HIS A C 1
ATOM 592 O O . HIS A 1 85 ? -0.626 -14.069 1.235 1.00 94.88 85 HIS A O 1
ATOM 598 N N . VAL A 1 86 ? 0.094 -11.972 1.602 1.00 95.38 86 VAL A N 1
ATOM 599 C CA . VAL A 1 86 ? -0.490 -11.850 2.937 1.00 95.38 86 VAL A CA 1
ATOM 600 C C . VAL A 1 86 ? -1.358 -10.606 3.001 1.00 95.38 86 VAL A C 1
ATOM 602 O O . VAL A 1 86 ? -0.999 -9.560 2.459 1.00 95.38 86 VAL A O 1
ATOM 605 N N . LEU A 1 87 ? -2.506 -10.739 3.662 1.00 95.75 87 LEU A N 1
ATOM 606 C CA . LEU A 1 87 ? -3.419 -9.649 3.971 1.00 95.75 87 LEU A CA 1
ATOM 607 C C . LEU A 1 87 ? -3.244 -9.261 5.440 1.00 95.75 87 LEU A C 1
ATOM 609 O O . LEU A 1 87 ? -3.438 -10.083 6.333 1.00 95.75 87 LEU A O 1
ATOM 613 N N . ILE A 1 88 ? -2.914 -8.000 5.689 1.00 95.25 88 ILE A N 1
ATOM 614 C CA . ILE A 1 88 ? -2.679 -7.452 7.022 1.00 95.25 88 ILE A CA 1
ATOM 615 C C . ILE A 1 88 ? -3.784 -6.437 7.336 1.00 95.25 88 ILE A C 1
ATOM 617 O O . ILE A 1 88 ? -3.834 -5.379 6.701 1.00 95.25 88 ILE A O 1
ATOM 621 N N . PRO A 1 89 ? -4.663 -6.711 8.316 1.00 95.69 89 PRO A N 1
ATOM 622 C CA . PRO A 1 89 ? -5.625 -5.730 8.810 1.00 95.69 89 PRO A CA 1
ATOM 623 C C . PRO A 1 89 ? -4.906 -4.602 9.562 1.00 95.69 89 PRO A C 1
ATOM 625 O O . PRO A 1 89 ? -4.348 -4.805 10.642 1.00 95.69 89 PRO A O 1
ATOM 628 N N . LEU A 1 90 ? -4.932 -3.385 9.017 1.00 95.81 90 LEU A N 1
ATOM 629 C CA . LEU A 1 90 ? -4.153 -2.261 9.551 1.00 95.81 90 LEU A CA 1
ATOM 630 C C . LEU A 1 90 ? -4.808 -1.613 10.773 1.00 95.81 90 LEU A C 1
ATOM 632 O O . LEU A 1 90 ? -4.115 -1.043 11.616 1.00 95.81 90 LEU A O 1
ATOM 636 N N . ALA A 1 91 ? -6.130 -1.740 10.917 1.00 92.00 91 ALA A N 1
ATOM 637 C CA . ALA A 1 91 ? -6.865 -1.177 12.048 1.00 92.00 91 ALA A CA 1
ATOM 638 C C . ALA A 1 91 ? -6.308 -1.657 13.399 1.00 92.00 91 ALA A C 1
ATOM 640 O O . ALA A 1 91 ? -6.045 -0.838 14.275 1.00 92.00 91 ALA A O 1
ATOM 641 N N . ALA A 1 92 ? -6.046 -2.959 13.547 1.00 87.94 92 ALA A N 1
ATOM 642 C CA . ALA A 1 92 ? -5.487 -3.519 14.778 1.00 87.94 92 ALA A CA 1
ATOM 643 C C . ALA A 1 92 ? -4.065 -3.002 15.065 1.00 87.94 92 ALA A C 1
ATOM 645 O O . ALA A 1 92 ? -3.705 -2.759 16.219 1.00 87.94 92 ALA A O 1
ATOM 646 N N . LEU A 1 93 ? -3.261 -2.784 14.020 1.00 92.31 93 LEU A N 1
ATOM 647 C CA . LEU A 1 93 ? -1.892 -2.288 14.162 1.00 92.31 93 LEU A CA 1
ATOM 648 C C . LEU A 1 93 ? -1.844 -0.832 14.622 1.00 92.31 93 LEU A C 1
ATOM 650 O O . LEU A 1 93 ? -0.977 -0.480 15.418 1.00 92.31 93 LEU A O 1
ATOM 654 N N . ARG A 1 94 ? -2.795 0.011 14.201 1.00 90.25 94 ARG A N 1
ATOM 655 C CA . ARG A 1 94 ? -2.855 1.426 14.617 1.00 90.25 94 ARG A CA 1
ATOM 656 C C . ARG A 1 94 ? -2.906 1.598 16.126 1.00 90.25 94 ARG A C 1
ATOM 658 O O . ARG A 1 94 ? -2.317 2.551 16.633 1.00 90.25 94 ARG A O 1
ATOM 665 N N . TYR A 1 95 ? -3.615 0.717 16.823 1.00 84.69 95 TYR A N 1
ATOM 666 C CA . TYR A 1 95 ? -3.768 0.790 18.275 1.00 84.69 95 TYR A CA 1
ATOM 667 C C . TYR A 1 95 ? -2.599 0.134 19.013 1.00 84.69 95 TYR A C 1
ATOM 669 O O . TYR A 1 95 ? -2.228 0.584 20.091 1.00 84.69 95 TYR A O 1
ATOM 677 N N . ARG A 1 96 ? -1.990 -0.899 18.419 1.00 85.44 96 ARG A N 1
ATOM 678 C CA . ARG A 1 96 ? -0.870 -1.640 19.017 1.00 85.44 96 ARG A CA 1
ATOM 679 C C . ARG A 1 96 ? 0.469 -0.927 18.865 1.00 85.44 96 ARG A C 1
ATOM 681 O O . ARG A 1 96 ? 1.278 -0.948 19.787 1.00 85.44 96 ARG A O 1
ATOM 688 N N . MET A 1 97 ? 0.711 -0.298 17.716 1.00 86.94 97 MET A N 1
ATOM 689 C CA . MET A 1 97 ? 1.954 0.424 17.466 1.00 86.94 97 MET A CA 1
ATOM 690 C C . MET A 1 97 ? 1.944 1.748 18.232 1.00 86.94 97 MET A C 1
ATOM 692 O O . MET A 1 97 ? 1.126 2.635 17.965 1.00 86.94 97 MET A O 1
ATOM 696 N N . THR A 1 98 ? 2.871 1.903 19.174 1.00 81.12 98 THR A N 1
ATOM 697 C CA . THR A 1 98 ? 2.969 3.093 20.031 1.00 81.12 98 THR A CA 1
ATOM 698 C C . THR A 1 98 ? 4.400 3.626 20.102 1.00 81.12 98 THR A C 1
ATOM 700 O O . THR A 1 98 ? 5.368 2.953 19.740 1.00 81.12 98 THR A O 1
ATOM 703 N N . GLY A 1 99 ? 4.536 4.888 20.523 1.00 83.50 99 GLY A N 1
ATOM 704 C CA . GLY A 1 99 ? 5.824 5.514 20.822 1.00 83.50 99 GLY A CA 1
ATOM 705 C C . GLY A 1 99 ? 6.848 5.423 19.685 1.00 83.50 99 GLY A C 1
ATOM 706 O O . GLY A 1 99 ? 6.641 5.948 18.591 1.00 83.50 99 GLY A O 1
ATOM 707 N N . LYS A 1 100 ? 7.989 4.784 19.971 1.00 81.50 100 LYS A N 1
ATOM 708 C CA . LYS A 1 100 ? 9.137 4.655 19.058 1.00 81.50 100 LYS A CA 1
ATOM 709 C C . LYS A 1 100 ? 8.764 3.966 17.736 1.00 81.50 100 LYS A C 1
ATOM 711 O O . LYS A 1 100 ? 9.088 4.502 16.684 1.00 81.50 100 LYS A O 1
ATOM 716 N N . GLN A 1 101 ? 7.976 2.889 17.785 1.00 82.44 101 GLN A N 1
ATOM 717 C CA . GLN A 1 101 ? 7.603 2.105 16.599 1.00 82.44 101 GLN A CA 1
ATOM 718 C C . GLN A 1 101 ? 6.880 2.939 15.536 1.00 82.44 101 GLN A C 1
ATOM 720 O O . GLN A 1 101 ? 7.159 2.800 14.354 1.00 82.44 101 GLN A O 1
ATOM 725 N N . LYS A 1 102 ? 5.968 3.834 15.941 1.00 83.31 102 LYS A N 1
ATOM 726 C CA . LYS A 1 102 ? 5.265 4.728 15.002 1.00 83.31 102 LYS A CA 1
ATOM 727 C C . LYS A 1 102 ? 6.150 5.850 14.462 1.00 83.31 102 LYS A C 1
ATOM 729 O O . LYS A 1 102 ? 5.963 6.271 13.320 1.00 83.31 102 LYS A O 1
ATOM 734 N N . ARG A 1 103 ? 7.068 6.367 15.285 1.00 84.94 103 ARG A N 1
ATOM 735 C CA . ARG A 1 103 ? 7.957 7.478 14.904 1.00 84.94 103 ARG A CA 1
ATOM 736 C C . ARG A 1 103 ? 8.988 7.052 13.866 1.00 84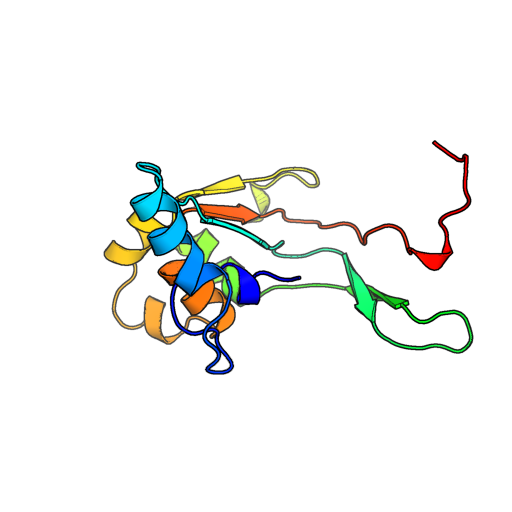.94 103 ARG A C 1
ATOM 738 O O . ARG A 1 103 ? 9.287 7.836 12.977 1.00 84.94 103 ARG A O 1
ATOM 745 N N . GLU A 1 104 ? 9.458 5.814 13.951 1.00 88.75 104 GLU A N 1
ATOM 746 C CA . GLU A 1 104 ? 10.465 5.256 13.041 1.00 88.75 104 GLU A CA 1
ATOM 747 C C . GLU A 1 104 ? 9.890 4.753 11.713 1.00 88.75 104 GLU A C 1
ATOM 749 O O . GLU A 1 104 ? 10.649 4.429 10.805 1.00 88.75 104 GLU A O 1
ATOM 754 N N . LEU A 1 105 ? 8.559 4.718 11.559 1.00 91.31 105 LEU A N 1
ATOM 755 C CA . LEU A 1 105 ? 7.957 4.429 10.261 1.00 91.31 105 LEU A CA 1
ATOM 756 C C . LEU A 1 105 ? 8.373 5.479 9.232 1.00 91.31 105 LEU A C 1
ATOM 758 O O . LEU A 1 105 ? 8.267 6.682 9.494 1.00 91.31 105 LEU A O 1
ATOM 762 N N . THR A 1 106 ? 8.739 5.009 8.040 1.00 92.19 106 THR A N 1
ATOM 763 C CA . THR A 1 106 ? 8.872 5.860 6.855 1.00 92.19 106 THR A CA 1
ATOM 764 C C . THR A 1 106 ? 7.553 6.580 6.574 1.00 92.19 106 THR A C 1
ATOM 766 O O . THR A 1 106 ? 6.480 6.139 7.003 1.00 92.19 106 THR A O 1
ATOM 769 N N . GLU A 1 107 ? 7.601 7.690 5.837 1.00 91.75 107 GLU A N 1
ATOM 770 C CA . GLU A 1 107 ? 6.389 8.449 5.510 1.00 91.75 107 GLU A CA 1
ATOM 771 C C . GLU A 1 107 ? 5.353 7.595 4.776 1.00 91.75 107 GLU A C 1
ATOM 773 O O . GLU A 1 107 ? 4.182 7.593 5.159 1.00 91.75 107 GLU A O 1
ATOM 778 N N . LEU A 1 108 ? 5.792 6.795 3.796 1.00 91.31 108 LEU A N 1
ATOM 779 C CA . LEU A 1 108 ? 4.931 5.845 3.092 1.00 91.31 108 LEU A CA 1
ATOM 780 C C . LEU A 1 108 ? 4.311 4.829 4.058 1.00 91.31 108 LEU A C 1
ATOM 782 O O . LEU A 1 108 ? 3.097 4.652 4.045 1.00 91.31 108 LEU A O 1
ATOM 786 N N . ALA A 1 109 ? 5.099 4.185 4.924 1.00 93.75 109 ALA A N 1
ATOM 787 C CA . ALA A 1 109 ? 4.569 3.180 5.847 1.00 93.75 109 ALA A CA 1
ATOM 788 C C . ALA A 1 109 ? 3.579 3.779 6.854 1.00 93.75 109 ALA A C 1
ATOM 790 O O . ALA A 1 109 ? 2.547 3.176 7.155 1.00 93.75 109 ALA A O 1
ATOM 791 N N . ARG A 1 110 ? 3.850 4.994 7.338 1.00 93.56 110 ARG A N 1
ATOM 792 C CA . ARG A 1 110 ? 2.942 5.736 8.218 1.00 93.56 110 ARG A CA 1
ATOM 793 C C . ARG A 1 110 ? 1.648 6.107 7.499 1.00 93.56 110 ARG A C 1
ATOM 795 O O . ARG A 1 110 ? 0.569 5.962 8.074 1.00 93.56 110 ARG A O 1
ATOM 802 N N . PHE A 1 111 ? 1.743 6.558 6.252 1.00 94.50 111 PHE A N 1
ATOM 803 C CA . PHE A 1 111 ? 0.584 6.864 5.423 1.00 94.50 111 PHE A CA 1
ATOM 804 C C . PHE A 1 111 ? -0.248 5.615 5.130 1.00 94.50 111 PHE A C 1
ATOM 806 O O . PHE A 1 111 ? -1.464 5.656 5.274 1.00 94.50 111 PHE A O 1
ATOM 813 N N . VAL A 1 112 ? 0.386 4.482 4.822 1.00 95.38 112 VAL A N 1
ATOM 814 C CA . VAL A 1 112 ? -0.297 3.194 4.637 1.00 95.38 112 VAL A CA 1
ATOM 815 C C . VAL A 1 112 ? -1.033 2.796 5.912 1.00 95.38 112 VAL A C 1
ATOM 817 O O . VAL A 1 112 ? -2.247 2.599 5.878 1.00 95.38 112 VAL A O 1
ATOM 820 N N . LEU A 1 113 ? -0.330 2.772 7.051 1.00 94.94 113 LEU A N 1
ATOM 821 C CA . LEU A 1 113 ? -0.902 2.421 8.351 1.00 94.94 113 LEU A CA 1
ATOM 822 C C . LEU A 1 113 ? -2.141 3.263 8.674 1.00 94.94 113 LEU A C 1
ATOM 824 O O . LEU A 1 113 ? -3.152 2.722 9.117 1.00 94.94 113 LEU A O 1
ATOM 828 N N . ASN A 1 114 ? -2.095 4.576 8.454 1.00 93.62 114 ASN A N 1
ATOM 829 C CA . ASN A 1 114 ? -3.183 5.480 8.831 1.00 93.62 114 ASN A CA 1
ATOM 830 C C . ASN A 1 114 ? -4.285 5.594 7.766 1.00 93.62 114 ASN A C 1
ATOM 832 O O . ASN A 1 114 ? -5.453 5.731 8.119 1.00 93.62 114 ASN A O 1
ATOM 836 N N . GLY A 1 115 ? -3.935 5.509 6.484 1.00 94.81 115 GLY A N 1
ATOM 837 C CA . GLY A 1 115 ? -4.824 5.807 5.361 1.00 94.81 115 GLY A CA 1
ATOM 838 C C . GLY A 1 115 ? -5.608 4.613 4.812 1.00 94.81 115 GLY A C 1
ATOM 839 O O . GLY A 1 115 ? -6.645 4.822 4.181 1.00 94.81 115 GLY A O 1
ATOM 840 N N . PHE A 1 116 ? -5.162 3.376 5.055 1.00 97.12 116 PHE A N 1
ATOM 841 C CA . PHE A 1 116 ? -5.717 2.163 4.431 1.00 97.12 116 PHE A CA 1
ATOM 842 C C . PHE A 1 116 ? -6.279 1.167 5.439 1.00 97.12 116 PHE A C 1
ATOM 844 O O . PHE A 1 116 ? -5.754 1.015 6.529 1.00 97.12 116 PHE A O 1
ATOM 851 N N . ASP A 1 117 ? -7.333 0.438 5.096 1.00 96.88 117 ASP A N 1
ATOM 852 C CA . ASP A 1 117 ? -7.916 -0.572 5.990 1.00 96.88 117 ASP A CA 1
ATOM 853 C C . ASP A 1 117 ? -7.084 -1.855 6.023 1.00 96.88 117 ASP A C 1
ATOM 855 O O . ASP A 1 117 ? -6.917 -2.464 7.084 1.00 96.88 117 ASP A O 1
ATOM 859 N N . TYR A 1 118 ? -6.516 -2.221 4.874 1.00 97.31 118 TYR A N 1
ATOM 860 C CA . TYR A 1 118 ? -5.696 -3.412 4.709 1.00 97.31 118 TYR A CA 1
ATOM 861 C C . TYR A 1 118 ? -4.445 -3.128 3.881 1.00 97.31 118 TYR A C 1
ATOM 863 O O . TYR A 1 118 ? -4.461 -2.301 2.967 1.00 97.31 118 TYR A O 1
ATOM 871 N N . LEU A 1 119 ? -3.385 -3.876 4.176 1.00 96.69 119 LEU A N 1
ATOM 872 C CA . LEU A 1 119 ? -2.200 -4.008 3.337 1.00 96.69 119 LEU A CA 1
ATOM 873 C C . LEU A 1 119 ? -2.149 -5.434 2.786 1.00 96.69 119 LEU A C 1
ATOM 875 O O . LEU A 1 119 ? -2.131 -6.393 3.552 1.00 96.69 119 LEU A O 1
ATOM 879 N N . VAL A 1 120 ? -2.097 -5.564 1.468 1.00 96.19 120 VAL A N 1
ATOM 880 C CA . VAL A 1 120 ? -1.682 -6.783 0.780 1.00 96.19 120 VAL A CA 1
ATOM 881 C C . VAL A 1 120 ? -0.212 -6.635 0.411 1.00 96.19 120 VAL A C 1
ATOM 883 O O . VAL A 1 120 ? 0.194 -5.624 -0.165 1.00 96.19 120 VAL A O 1
ATOM 886 N N . THR A 1 121 ? 0.598 -7.634 0.741 1.00 94.88 121 THR A N 1
ATOM 887 C CA . THR A 1 121 ? 2.020 -7.636 0.388 1.00 94.88 121 THR A CA 1
ATOM 888 C C . THR A 1 121 ? 2.490 -9.010 -0.075 1.00 94.88 121 THR A C 1
ATOM 890 O O . THR A 1 121 ? 1.851 -10.028 0.196 1.00 94.88 121 THR A O 1
ATOM 893 N N . THR A 1 122 ? 3.606 -9.019 -0.800 1.00 94.69 122 THR A N 1
ATOM 894 C CA . THR A 1 122 ? 4.289 -10.207 -1.316 1.00 94.69 122 THR A CA 1
ATOM 895 C C . THR A 1 122 ? 5.798 -10.027 -1.198 1.00 94.69 122 THR A C 1
ATOM 897 O O . THR A 1 122 ? 6.294 -8.895 -1.224 1.00 94.69 122 THR A O 1
ATOM 900 N N . ARG A 1 123 ? 6.526 -11.141 -1.081 1.00 92.62 123 ARG A N 1
ATOM 901 C CA . ARG A 1 123 ? 7.984 -11.156 -0.925 1.00 92.62 123 ARG A CA 1
ATOM 902 C C . ARG A 1 123 ? 8.741 -10.858 -2.215 1.00 92.62 123 ARG A C 1
ATOM 904 O O . ARG A 1 123 ? 9.774 -10.198 -2.156 1.00 92.62 123 ARG A O 1
ATOM 911 N N . ASP A 1 124 ? 8.250 -11.348 -3.348 1.00 91.94 124 ASP A N 1
ATOM 912 C CA . ASP A 1 124 ? 8.977 -11.336 -4.620 1.00 91.94 124 ASP A CA 1
ATOM 913 C C . ASP A 1 124 ? 8.066 -10.849 -5.752 1.00 91.94 124 ASP A C 1
ATOM 915 O O . ASP A 1 124 ? 7.535 -11.624 -6.550 1.00 91.94 124 ASP A O 1
ATOM 919 N N . ALA A 1 125 ? 7.859 -9.531 -5.807 1.00 93.62 125 ALA A N 1
ATOM 920 C CA . ALA A 1 125 ? 7.131 -8.921 -6.909 1.00 93.62 125 ALA A CA 1
ATOM 921 C C . ALA A 1 125 ? 7.854 -9.133 -8.241 1.00 93.62 125 ALA A C 1
ATOM 923 O O . ALA A 1 125 ? 9.084 -9.063 -8.341 1.00 93.62 125 ALA A O 1
ATOM 924 N N . LYS A 1 126 ? 7.066 -9.333 -9.294 1.00 94.44 126 LYS A N 1
ATOM 925 C CA . LYS A 1 126 ? 7.554 -9.367 -10.669 1.00 94.44 126 LYS A CA 1
ATOM 926 C C . LYS A 1 126 ? 7.193 -8.069 -11.368 1.00 94.44 126 LYS A C 1
ATOM 928 O O . LYS A 1 126 ? 6.089 -7.548 -11.202 1.00 94.44 126 LYS A O 1
ATOM 933 N N . ALA A 1 127 ? 8.134 -7.554 -12.151 1.00 92.62 127 ALA A N 1
ATOM 934 C CA . ALA A 1 127 ? 7.896 -6.367 -12.947 1.00 92.62 127 ALA A CA 1
ATOM 935 C C . ALA A 1 127 ? 6.734 -6.606 -13.918 1.00 92.62 127 ALA A C 1
ATOM 937 O O . ALA A 1 127 ? 6.684 -7.630 -14.598 1.00 92.62 127 ALA A O 1
ATOM 938 N N . ALA A 1 128 ? 5.822 -5.637 -13.991 1.00 90.38 128 ALA A N 1
ATOM 939 C CA . ALA A 1 128 ? 4.737 -5.669 -14.960 1.00 90.38 128 ALA A CA 1
ATOM 940 C C . ALA A 1 128 ? 5.283 -5.746 -16.396 1.00 90.38 128 ALA A C 1
ATOM 942 O O . ALA A 1 128 ? 6.401 -5.289 -16.688 1.00 90.38 128 ALA A O 1
ATOM 943 N N . THR A 1 129 ? 4.472 -6.291 -17.300 1.00 87.38 129 THR A N 1
ATOM 944 C CA . THR A 1 129 ? 4.718 -6.220 -18.742 1.00 87.38 129 THR A CA 1
ATOM 945 C C . THR A 1 129 ? 4.911 -4.761 -19.163 1.00 87.38 129 THR A C 1
ATOM 947 O O . THR A 1 129 ? 4.306 -3.845 -18.600 1.00 87.38 129 THR A O 1
ATOM 950 N N . HIS A 1 130 ? 5.843 -4.512 -20.086 1.00 84.25 130 HIS A N 1
ATOM 951 C CA . HIS A 1 130 ? 6.051 -3.154 -20.580 1.00 84.25 130 HIS A CA 1
ATOM 952 C C . HIS A 1 130 ? 4.907 -2.801 -21.530 1.00 84.25 130 HIS A C 1
ATOM 954 O O . HIS A 1 130 ? 4.567 -3.601 -22.393 1.00 84.25 130 HIS A O 1
ATOM 960 N N . PHE A 1 131 ? 4.294 -1.628 -21.368 1.00 81.25 131 PHE A N 1
ATOM 961 C CA . PHE A 1 131 ? 3.148 -1.246 -22.199 1.00 81.25 131 PHE A CA 1
ATOM 962 C C . PHE A 1 131 ? 3.533 -1.062 -23.676 1.00 81.25 131 PHE A C 1
ATOM 964 O O . PHE A 1 131 ? 2.682 -1.216 -24.539 1.00 81.25 131 PHE A O 1
ATOM 971 N N . GLU A 1 132 ? 4.813 -0.804 -23.973 1.00 76.81 132 GLU A N 1
ATOM 972 C CA . GLU A 1 132 ? 5.338 -0.758 -25.349 1.00 76.81 132 GLU A CA 1
ATOM 973 C C . GLU A 1 132 ? 5.367 -2.161 -26.007 1.00 76.81 132 GLU A C 1
ATOM 975 O O . GLU A 1 132 ? 5.528 -2.253 -27.217 1.00 76.81 132 GLU A O 1
ATOM 980 N N . ALA A 1 133 ? 5.175 -3.248 -25.236 1.00 76.81 133 ALA A N 1
ATOM 981 C CA . ALA A 1 133 ? 5.133 -4.631 -25.731 1.00 76.81 133 ALA A CA 1
ATOM 982 C C . ALA A 1 133 ? 3.759 -4.987 -26.281 1.00 76.81 133 ALA A C 1
ATOM 984 O O . ALA A 1 133 ? 3.592 -6.039 -26.895 1.00 76.81 133 ALA A O 1
ATOM 985 N N . TRP A 1 134 ? 2.751 -4.193 -25.921 1.00 76.06 134 TRP A N 1
ATOM 986 C CA . TRP A 1 134 ? 1.375 -4.529 -26.204 1.00 76.06 134 TRP A CA 1
ATOM 987 C C . TRP A 1 134 ? 1.118 -4.357 -27.700 1.00 76.06 134 TRP A C 1
ATOM 989 O O . TRP A 1 134 ? 1.236 -3.256 -28.240 1.00 76.06 134 TRP A O 1
ATOM 999 N N . ALA A 1 135 ? 0.753 -5.456 -28.354 1.00 71.62 135 ALA A N 1
ATOM 1000 C CA . ALA A 1 135 ? 0.218 -5.464 -29.703 1.00 71.62 135 ALA A CA 1
ATOM 1001 C C . ALA A 1 135 ? -1.280 -5.814 -29.636 1.00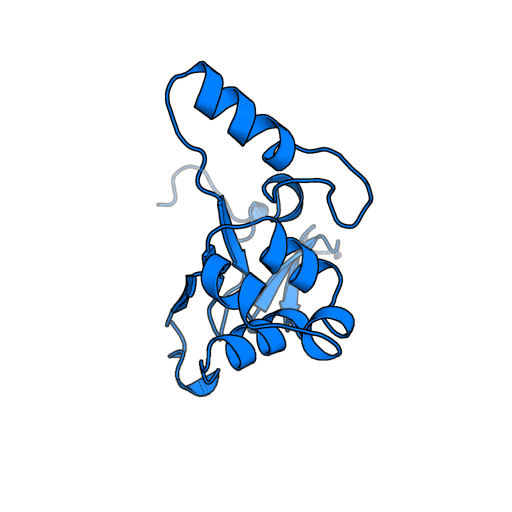 71.62 135 ALA A C 1
ATOM 1003 O O . ALA A 1 135 ? -1.671 -6.679 -28.848 1.00 71.62 135 ALA A O 1
ATOM 1004 N N . PRO A 1 136 ? -2.142 -5.188 -30.453 1.00 74.69 136 PRO A N 1
ATOM 1005 C CA . PRO A 1 136 ? -3.538 -5.596 -30.535 1.00 74.69 136 PRO A CA 1
ATOM 1006 C C . PRO A 1 136 ? -3.649 -7.070 -30.961 1.00 74.69 136 PRO A C 1
ATOM 1008 O O . PRO A 1 136 ? -3.100 -7.450 -31.993 1.00 74.69 136 PRO A O 1
ATOM 1011 N N . GLY A 1 137 ? -4.391 -7.885 -30.202 1.00 68.69 137 GLY A N 1
ATOM 1012 C CA . GLY A 1 137 ? -4.733 -9.265 -30.582 1.00 68.69 137 GLY A CA 1
ATOM 1013 C C . GLY A 1 137 ? -3.795 -10.372 -30.086 1.00 68.69 137 GLY A C 1
ATOM 1014 O O . GLY A 1 137 ? -3.912 -11.497 -30.561 1.00 68.69 137 GLY A O 1
ATOM 1015 N N . THR A 1 138 ? -2.886 -10.087 -29.150 1.00 60.34 138 THR A N 1
ATOM 1016 C CA . THR A 1 138 ? -2.087 -11.111 -28.455 1.00 60.34 138 THR A CA 1
ATOM 1017 C C . THR A 1 138 ? -2.600 -11.315 -27.026 1.00 60.34 138 THR A C 1
ATOM 1019 O O . THR A 1 138 ? -2.034 -10.737 -26.101 1.00 60.34 138 THR A O 1
ATOM 1022 N N . ASP A 1 139 ? -3.659 -12.115 -26.872 1.00 54.62 139 ASP A N 1
ATOM 1023 C CA . ASP A 1 139 ? -4.091 -12.738 -25.608 1.00 54.62 139 ASP A CA 1
ATOM 1024 C C . ASP A 1 139 ? -4.218 -14.258 -25.811 1.00 54.62 139 ASP A C 1
ATOM 1026 O O . ASP A 1 139 ? -4.795 -14.664 -26.850 1.00 54.62 139 ASP A O 1
#

Secondary structure (DSSP, 8-state):
--HHHHSSSB-TTS-B-HHHHHHHHHHHTT-----EEE--SEEEEEEEEEETTEEEEEEEEE-HHHHHHHHHTT--GGGS-TT--EEEEHHHHHHH--THHHHSS-HHHHHHHHH-SEEEE-SSB-PPPPGGG--TT--